Protein AF-A0AAN8QM81-F1 (afdb_monomer)

Sequence (127 aa):
MAVYQTYVNAMNDKIRKAINISNLKSMHHFDDIGPSVVMASPGMMQGGLSRELFERWCTDKRNRVLIAGYCVEGTLAKHIMLEPEEIDTMSGQKLQLKMSVDYISFSSLAMQSWVNREYRRGLSTHL

Solvent-accessible surface area (backbone atoms only — not comparable to full-atom values): 8074 Å² total; per-residue (Å²): 138,64,64,69,73,71,44,46,85,76,51,58,73,74,56,62,76,70,64,83,83,77,82,79,88,47,75,91,79,56,81,92,74,74,95,81,89,85,90,55,55,48,84,43,36,85,41,62,62,28,29,56,54,44,70,72,42,29,65,39,62,92,39,72,48,75,43,55,55,91,58,55,87,95,29,51,49,43,52,50,71,70,64,47,69,59,45,79,45,97,88,72,47,78,42,54,50,45,32,47,74,45,79,48,80,70,45,63,63,67,55,47,53,50,50,52,51,50,53,51,55,62,59,65,76,77,119

pLDDT: mean 75.46, std 17.31, range [42.53, 96.5]

InterPro domains:
  IPR022712 Beta-Casp domain [PF10996] (1-80)
  IPR022712 Beta-Casp domain [SM01027] (1-80)
  IPR036866 Ribonuclease Z/Hydroxyacylglutathione hydrolase-like [SSF56281] (1-110)
  IPR050698 RNA Processing Metallo-Beta-Lactamase [PTHR11203] (1-107)

Structure (mmCIF, N/CA/C/O backbone):
data_AF-A0AAN8QM81-F1
#
_entry.id   AF-A0AAN8QM81-F1
#
loop_
_atom_site.group_PDB
_atom_site.id
_atom_site.type_symbol
_atom_site.label_atom_id
_atom_site.label_alt_id
_atom_site.label_comp_id
_atom_site.label_asym_id
_atom_site.label_entity_id
_atom_site.label_seq_id
_atom_site.pdbx_PDB_ins_code
_atom_site.Cartn_x
_atom_site.Cartn_y
_atom_site.Cartn_z
_atom_site.occupancy
_atom_site.B_iso_or_equiv
_atom_site.auth_seq_id
_atom_site.auth_comp_id
_atom_site.auth_asym_id
_atom_site.auth_atom_id
_atom_site.pdbx_PDB_model_num
ATOM 1 N N . MET A 1 1 ? 7.592 10.619 -16.852 1.00 45.78 1 MET A N 1
ATOM 2 C CA . MET A 1 1 ? 9.004 10.171 -16.833 1.00 45.78 1 MET A CA 1
ATOM 3 C C . MET A 1 1 ? 9.166 8.932 -17.709 1.00 45.78 1 MET A C 1
ATOM 5 O O . MET A 1 1 ? 8.568 7.915 -17.392 1.00 45.78 1 MET A O 1
ATOM 9 N N . ALA A 1 2 ? 9.923 9.034 -18.810 1.00 46.47 2 ALA A N 1
ATOM 10 C CA . ALA A 1 2 ? 10.137 7.975 -19.817 1.00 46.47 2 ALA A CA 1
ATOM 11 C C . ALA A 1 2 ? 11.524 7.299 -19.726 1.00 46.47 2 ALA A C 1
ATOM 13 O O . ALA A 1 2 ? 11.918 6.561 -20.617 1.00 46.47 2 ALA A O 1
ATOM 14 N N . VAL A 1 3 ? 12.269 7.536 -18.642 1.00 53.88 3 VAL A N 1
ATOM 15 C CA . VAL A 1 3 ? 13.662 7.084 -18.489 1.00 53.88 3 VAL A CA 1
ATOM 16 C C . VAL A 1 3 ? 13.772 5.554 -18.568 1.00 53.88 3 VAL A C 1
ATOM 18 O O . VAL A 1 3 ? 14.599 5.034 -19.305 1.00 53.88 3 VAL A O 1
ATOM 21 N N . TYR A 1 4 ? 12.888 4.812 -17.897 1.00 42.53 4 TYR A N 1
ATOM 22 C CA . TYR A 1 4 ? 12.934 3.343 -17.903 1.00 42.53 4 TYR A CA 1
ATOM 23 C C . TYR A 1 4 ? 12.621 2.716 -19.265 1.00 42.53 4 TYR A C 1
ATOM 25 O O . TYR A 1 4 ? 13.206 1.690 -19.600 1.00 42.53 4 TYR A O 1
ATOM 33 N N . GLN A 1 5 ? 11.754 3.342 -20.068 1.00 46.88 5 GLN A N 1
ATOM 34 C CA . GLN A 1 5 ? 11.478 2.887 -21.435 1.00 46.88 5 GLN A CA 1
ATOM 35 C C . GLN A 1 5 ? 12.693 3.114 -22.351 1.00 46.88 5 GLN A C 1
ATOM 37 O O . GLN A 1 5 ? 12.982 2.278 -23.201 1.00 46.88 5 GLN A O 1
ATOM 42 N N . THR A 1 6 ? 13.464 4.184 -22.128 1.00 51.56 6 THR A N 1
ATOM 43 C CA . THR A 1 6 ? 14.706 4.451 -22.870 1.00 51.56 6 THR A CA 1
ATOM 44 C C . THR A 1 6 ? 15.823 3.447 -22.541 1.00 51.56 6 THR A C 1
ATOM 46 O O . THR A 1 6 ? 16.599 3.083 -23.421 1.00 51.56 6 THR A O 1
ATOM 49 N N . TYR A 1 7 ? 15.893 2.945 -21.300 1.00 49.41 7 TYR A N 1
ATOM 50 C CA . TYR A 1 7 ? 16.943 2.019 -20.837 1.00 49.41 7 TYR A CA 1
ATOM 51 C C . TYR A 1 7 ? 16.549 0.534 -20.851 1.00 49.41 7 TYR A C 1
ATOM 53 O O . TYR A 1 7 ? 17.254 -0.294 -20.273 1.00 49.41 7 TYR A O 1
ATOM 61 N N . VAL A 1 8 ? 15.488 0.151 -21.571 1.00 52.44 8 VAL A N 1
ATOM 62 C CA . VAL A 1 8 ? 15.167 -1.271 -21.834 1.00 52.44 8 VAL A CA 1
ATOM 63 C C . VAL A 1 8 ? 16.377 -1.993 -22.447 1.00 52.44 8 VAL A C 1
ATOM 65 O O . VAL A 1 8 ? 16.651 -3.150 -22.131 1.00 52.44 8 VAL A O 1
ATOM 68 N N . ASN A 1 9 ? 17.188 -1.264 -23.223 1.00 52.78 9 ASN A N 1
ATOM 69 C CA . ASN A 1 9 ? 18.430 -1.750 -23.820 1.00 52.78 9 ASN A CA 1
ATOM 70 C C . ASN A 1 9 ? 19.607 -1.959 -22.851 1.00 52.78 9 ASN A C 1
ATOM 72 O O . ASN A 1 9 ? 20.658 -2.433 -23.278 1.00 52.78 9 ASN A O 1
ATOM 76 N N . ALA A 1 10 ? 19.453 -1.637 -21.570 1.00 52.66 10 ALA A N 1
ATOM 77 C CA . ALA A 1 10 ? 20.418 -1.952 -20.517 1.00 52.66 10 ALA A CA 1
ATOM 78 C C . ALA A 1 10 ? 19.935 -3.096 -19.601 1.00 52.66 10 ALA A C 1
ATOM 80 O O . ALA A 1 10 ? 20.648 -3.500 -18.687 1.00 52.66 10 ALA A O 1
ATOM 81 N N . MET A 1 11 ? 18.731 -3.632 -19.834 1.00 50.62 11 MET A N 1
ATOM 82 C CA . MET A 1 11 ? 18.154 -4.713 -19.033 1.00 50.62 11 MET A CA 1
ATOM 83 C C . MET A 1 11 ? 18.504 -6.093 -19.603 1.00 50.62 11 MET A C 1
ATOM 85 O O . MET A 1 11 ? 18.863 -6.227 -20.775 1.00 50.62 11 MET A O 1
ATOM 89 N N . ASN A 1 12 ? 18.386 -7.128 -18.770 1.00 62.47 12 ASN A N 1
ATOM 90 C CA . ASN A 1 12 ? 18.602 -8.523 -19.162 1.00 62.47 12 ASN A CA 1
ATOM 91 C C . ASN A 1 12 ? 17.602 -8.947 -20.260 1.00 62.47 12 ASN A C 1
ATOM 93 O O . ASN A 1 12 ? 16.438 -8.544 -20.235 1.00 62.47 12 ASN A O 1
ATOM 97 N N . ASP A 1 13 ? 18.031 -9.793 -21.194 1.00 61.88 13 ASP A N 1
ATOM 98 C CA . ASP A 1 13 ? 17.245 -10.288 -22.332 1.00 61.88 13 ASP A CA 1
ATOM 99 C C . ASP A 1 13 ? 15.894 -10.905 -21.941 1.00 61.88 13 ASP A C 1
ATOM 101 O O . ASP A 1 13 ? 14.913 -10.783 -22.679 1.00 61.88 13 ASP A O 1
ATOM 105 N N . LYS A 1 14 ? 15.805 -11.512 -20.750 1.00 58.53 14 LYS A N 1
ATOM 106 C CA . LYS A 1 14 ? 14.536 -12.032 -20.206 1.00 58.53 14 LYS A CA 1
ATOM 107 C C . LYS A 1 14 ? 13.511 -10.924 -19.943 1.00 58.53 14 LYS A C 1
ATOM 109 O O . LYS A 1 14 ? 12.325 -11.107 -20.188 1.00 58.53 14 LYS A O 1
ATOM 114 N N . ILE A 1 15 ? 13.981 -9.773 -19.471 1.00 55.78 15 ILE A N 1
ATOM 115 C CA . ILE A 1 15 ? 13.163 -8.612 -19.109 1.00 55.78 15 ILE A CA 1
ATOM 116 C C . ILE A 1 15 ? 12.737 -7.854 -20.374 1.00 55.78 15 ILE A C 1
ATOM 118 O O . ILE A 1 15 ? 11.593 -7.420 -20.475 1.00 55.78 15 ILE A O 1
ATOM 122 N N . ARG A 1 16 ? 13.607 -7.794 -21.390 1.00 54.19 16 ARG A N 1
ATOM 123 C CA . ARG A 1 16 ? 13.287 -7.183 -22.691 1.00 54.19 16 ARG A CA 1
ATOM 124 C C . ARG A 1 16 ? 12.146 -7.880 -23.426 1.00 54.19 16 ARG A C 1
ATOM 126 O O . ARG A 1 16 ? 11.371 -7.211 -24.097 1.00 54.19 16 ARG A O 1
ATOM 133 N N . LYS A 1 17 ? 12.045 -9.209 -23.316 1.00 56.72 17 LYS A N 1
ATOM 134 C CA . LYS A 1 17 ? 11.021 -10.008 -24.015 1.00 56.72 17 LYS A CA 1
ATOM 135 C C . LYS A 1 17 ? 9.659 -10.045 -23.317 1.00 56.72 17 LYS A C 1
ATOM 137 O O . LYS A 1 17 ? 8.672 -10.343 -23.976 1.00 56.72 17 LYS A O 1
ATOM 142 N N . ALA A 1 18 ? 9.603 -9.783 -22.012 1.00 55.56 18 ALA A N 1
ATOM 143 C CA . ALA A 1 18 ? 8.405 -10.003 -21.192 1.00 55.56 18 ALA A CA 1
ATOM 144 C C . ALA A 1 18 ? 7.677 -8.713 -20.768 1.00 55.56 18 ALA A C 1
ATOM 146 O O . ALA A 1 18 ? 6.658 -8.776 -20.084 1.00 55.56 18 ALA A O 1
ATOM 147 N N . ILE A 1 19 ? 8.196 -7.541 -21.135 1.00 55.06 19 ILE A N 1
ATOM 148 C CA . ILE A 1 19 ? 7.683 -6.256 -20.661 1.00 55.06 19 ILE A CA 1
ATOM 149 C C . ILE A 1 19 ? 6.623 -5.693 -21.620 1.00 55.06 19 ILE A C 1
ATOM 151 O O . ILE A 1 19 ? 6.930 -5.264 -22.727 1.00 55.06 19 ILE A O 1
ATOM 155 N N . ASN A 1 20 ? 5.376 -5.624 -21.148 1.00 56.03 20 ASN A N 1
ATOM 156 C CA . ASN A 1 20 ? 4.366 -4.696 -21.658 1.00 56.03 20 ASN A CA 1
ATOM 157 C C . ASN A 1 20 ? 4.131 -3.611 -20.593 1.00 56.03 20 ASN A C 1
ATOM 159 O O . ASN A 1 20 ? 3.242 -3.733 -19.755 1.00 56.03 20 ASN A O 1
ATOM 163 N N . ILE A 1 21 ? 4.998 -2.592 -20.549 1.00 55.53 21 ILE A N 1
ATOM 164 C CA . ILE A 1 21 ? 4.876 -1.485 -19.585 1.00 55.53 21 ILE A CA 1
ATOM 165 C C . ILE A 1 21 ? 4.029 -0.374 -20.209 1.00 55.53 21 ILE A C 1
ATOM 167 O O . ILE A 1 21 ? 4.530 0.458 -20.971 1.00 55.53 21 ILE A O 1
ATOM 171 N N . SER A 1 22 ? 2.754 -0.320 -19.831 1.00 58.38 22 SER A N 1
ATOM 172 C CA . SER A 1 22 ? 1.903 0.852 -20.030 1.00 58.38 22 SER A CA 1
ATOM 173 C C . SER A 1 22 ? 2.117 1.844 -1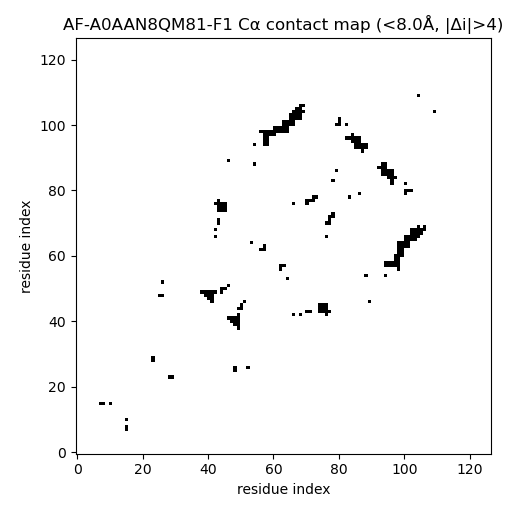8.887 1.00 58.38 22 SER A C 1
ATOM 175 O O . SER A 1 22 ? 1.961 1.505 -17.714 1.00 58.38 22 SER A O 1
ATOM 177 N N . ASN A 1 23 ? 2.486 3.083 -19.213 1.00 55.97 23 ASN A N 1
ATOM 178 C CA . ASN A 1 23 ? 2.690 4.124 -18.210 1.00 55.97 23 ASN A CA 1
ATOM 179 C C . ASN A 1 23 ? 1.336 4.696 -17.770 1.00 55.97 23 ASN A C 1
ATOM 181 O O . ASN A 1 23 ? 0.689 5.424 -18.526 1.00 55.97 23 ASN A O 1
ATOM 185 N N . LEU A 1 24 ? 0.913 4.369 -16.552 1.00 57.53 24 LEU A N 1
ATOM 186 C CA . LEU A 1 24 ? -0.332 4.862 -15.976 1.00 57.53 24 LEU A CA 1
ATOM 187 C C . LEU A 1 24 ? -0.139 6.279 -15.433 1.00 57.53 24 LEU A C 1
ATOM 189 O O . LEU A 1 24 ? 0.398 6.481 -14.349 1.00 57.53 24 LEU A O 1
ATOM 193 N N . LYS A 1 25 ? -0.574 7.277 -16.212 1.00 56.59 25 LYS A N 1
ATOM 194 C CA . LYS A 1 25 ? -0.533 8.693 -15.805 1.00 56.59 25 LYS A CA 1
ATOM 195 C C . LYS A 1 25 ? -1.636 9.060 -14.803 1.00 56.59 25 LYS A C 1
ATOM 197 O O . LYS A 1 25 ? -1.480 10.033 -14.076 1.00 56.59 25 LYS A O 1
ATOM 202 N N . SER A 1 26 ? -2.749 8.326 -14.797 1.00 57.31 26 SER A N 1
ATOM 203 C CA . SER A 1 26 ? -3.907 8.542 -13.921 1.00 57.31 26 SER A CA 1
ATOM 204 C C . SER A 1 26 ? -4.808 7.303 -13.928 1.00 57.31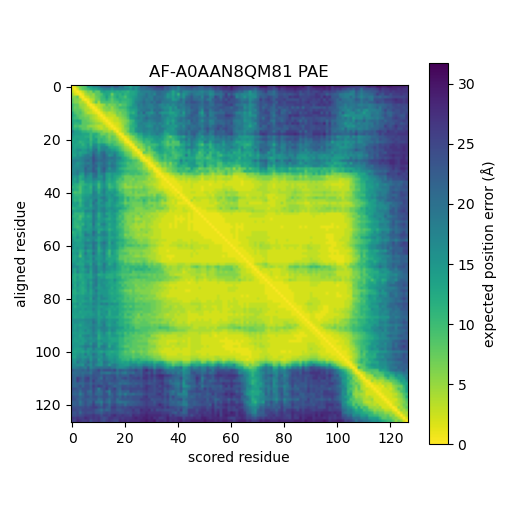 26 SER A C 1
ATOM 206 O O . SER A 1 26 ? -4.862 6.593 -14.934 1.00 57.31 26 SER A O 1
ATOM 208 N N . MET A 1 27 ? -5.551 7.082 -12.838 1.00 58.59 27 MET A N 1
ATOM 209 C CA . MET A 1 27 ? -6.537 6.002 -12.691 1.00 58.59 27 MET A CA 1
ATOM 210 C C . MET A 1 27 ? -7.619 5.998 -13.784 1.00 58.59 27 MET A C 1
ATOM 212 O O . MET A 1 27 ? -8.156 4.943 -14.096 1.00 58.59 27 MET A O 1
ATOM 216 N N . HIS A 1 28 ? -7.908 7.142 -14.416 1.00 57.19 28 HIS A N 1
ATOM 217 C CA . HIS A 1 28 ? -8.901 7.237 -15.497 1.00 57.19 28 HIS A CA 1
ATOM 218 C C . HIS A 1 28 ? -8.507 6.517 -16.795 1.00 57.19 28 HIS A C 1
ATOM 220 O O . HIS A 1 28 ? -9.365 6.290 -17.637 1.00 57.19 28 HIS A O 1
ATOM 226 N N . HIS A 1 29 ? -7.227 6.179 -16.973 1.00 57.12 29 HIS A N 1
ATOM 227 C CA . HIS A 1 29 ? -6.738 5.419 -18.132 1.00 57.12 29 HIS A CA 1
ATOM 228 C C . HIS A 1 29 ? -6.466 3.945 -17.788 1.00 57.12 29 HIS A C 1
ATOM 230 O O . HIS A 1 29 ? -5.778 3.258 -18.541 1.00 57.12 29 HIS A O 1
ATOM 236 N N . PHE A 1 30 ? -6.939 3.478 -16.628 1.00 63.09 30 PHE A N 1
ATOM 237 C CA . PHE A 1 30 ? -6.768 2.103 -16.186 1.00 63.09 30 PHE A CA 1
ATOM 238 C C . PHE A 1 30 ? -8.089 1.342 -16.267 1.00 63.09 30 PHE A C 1
ATOM 240 O O . PHE A 1 30 ? -8.976 1.532 -15.432 1.00 63.09 30 PHE A O 1
ATOM 247 N N . ASP A 1 31 ? -8.184 0.447 -17.246 1.00 63.12 31 ASP A N 1
ATOM 248 C CA . ASP A 1 31 ? -9.234 -0.562 -17.283 1.00 63.12 31 ASP A CA 1
ATOM 249 C C . ASP A 1 31 ? -8.835 -1.708 -16.347 1.00 63.12 31 ASP A C 1
ATOM 251 O O . ASP A 1 31 ? -7.977 -2.530 -16.671 1.00 63.12 31 ASP A O 1
ATOM 255 N N . ASP A 1 32 ? -9.450 -1.741 -15.163 1.00 67.06 32 ASP A N 1
ATOM 256 C CA . ASP A 1 32 ? -9.252 -2.766 -14.127 1.00 67.06 32 ASP A CA 1
ATOM 257 C C . ASP A 1 32 ? -9.934 -4.093 -14.524 1.00 67.06 32 ASP A C 1
ATOM 259 O O . ASP A 1 32 ? -10.874 -4.565 -13.882 1.00 67.06 32 ASP A O 1
ATOM 263 N N . ILE A 1 33 ? -9.524 -4.648 -15.670 1.00 72.56 33 ILE A N 1
ATOM 264 C CA . ILE A 1 33 ? -10.087 -5.853 -16.284 1.00 72.56 33 ILE A CA 1
ATOM 265 C C . ILE A 1 33 ? -9.034 -6.964 -16.243 1.00 72.56 33 ILE A C 1
ATOM 267 O O . ILE A 1 33 ? -8.109 -7.011 -17.053 1.00 72.56 33 ILE A O 1
ATOM 271 N N . GLY A 1 34 ? -9.224 -7.909 -15.323 1.00 77.00 34 GLY A N 1
ATOM 272 C CA . GLY A 1 34 ? -8.381 -9.099 -15.189 1.00 77.00 34 GLY A CA 1
ATOM 273 C C . GLY A 1 34 ? -7.115 -8.893 -14.340 1.00 77.00 34 GLY A C 1
ATOM 274 O O . GLY A 1 34 ? -6.895 -7.820 -13.782 1.00 77.00 34 GLY A O 1
ATOM 275 N N . PRO A 1 35 ? -6.286 -9.944 -14.185 1.00 73.56 35 PRO A N 1
ATOM 276 C CA . PRO A 1 35 ? -5.080 -9.879 -13.363 1.00 73.56 35 PRO A CA 1
ATOM 277 C C . PRO A 1 35 ? -4.042 -8.924 -13.959 1.00 73.56 35 PRO A C 1
ATOM 279 O O . PRO A 1 35 ? -3.651 -9.071 -15.117 1.00 73.56 35 PRO A O 1
ATOM 282 N N . SER A 1 36 ? -3.551 -7.983 -13.156 1.00 78.75 36 SER A N 1
ATOM 283 C CA . SER A 1 36 ? -2.544 -7.007 -13.577 1.00 78.75 36 SER A CA 1
ATOM 284 C C . SER A 1 36 ? -1.508 -6.753 -12.480 1.00 78.75 36 SER A C 1
ATOM 286 O O . SER A 1 36 ? -1.711 -7.086 -11.312 1.00 78.75 36 SER A O 1
ATOM 288 N N . VAL A 1 37 ? -0.365 -6.185 -12.870 1.00 79.00 37 VAL A N 1
ATOM 289 C CA . VAL A 1 37 ? 0.683 -5.741 -11.944 1.00 79.00 37 VAL A CA 1
ATOM 290 C C . VAL A 1 37 ? 0.886 -4.251 -12.154 1.00 79.00 37 VAL A C 1
ATOM 292 O O . VAL A 1 37 ? 1.269 -3.824 -13.242 1.00 79.00 37 VAL A O 1
ATOM 295 N N . VAL A 1 38 ? 0.654 -3.465 -11.104 1.00 82.88 38 VAL A N 1
ATOM 296 C CA . VAL A 1 38 ? 0.809 -2.010 -11.148 1.00 82.88 38 VAL A CA 1
ATOM 297 C C . VAL A 1 38 ? 1.885 -1.574 -10.165 1.00 82.88 38 VAL A C 1
ATOM 299 O O . VAL A 1 38 ? 1.833 -1.879 -8.977 1.00 82.88 38 VAL A O 1
ATOM 302 N N . MET A 1 39 ? 2.869 -0.835 -10.675 1.00 84.75 39 MET A N 1
ATOM 303 C CA . MET A 1 39 ? 3.858 -0.137 -9.860 1.00 84.75 39 MET A CA 1
ATOM 304 C C . MET A 1 39 ? 3.445 1.327 -9.748 1.00 84.75 39 MET A C 1
ATOM 306 O O . MET A 1 39 ? 3.401 2.037 -10.752 1.00 84.75 39 MET A O 1
ATOM 310 N N . ALA A 1 40 ? 3.148 1.776 -8.531 1.00 84.38 40 ALA A N 1
ATOM 311 C CA . ALA A 1 40 ? 2.685 3.131 -8.269 1.00 84.38 40 ALA A CA 1
ATOM 312 C C . ALA A 1 40 ? 3.548 3.824 -7.210 1.00 84.38 40 ALA A C 1
ATOM 314 O O . ALA A 1 40 ? 4.042 3.212 -6.264 1.00 84.38 40 ALA A O 1
ATOM 315 N N . SER A 1 41 ? 3.706 5.134 -7.367 1.00 81.25 41 SER A N 1
ATOM 316 C CA . SER A 1 41 ? 4.351 6.020 -6.399 1.00 81.25 41 SER A CA 1
ATOM 317 C C . SER A 1 41 ? 3.311 6.891 -5.693 1.00 81.25 41 SER A C 1
ATOM 319 O O . SER A 1 41 ? 2.278 7.186 -6.302 1.00 81.25 41 SER A O 1
ATOM 321 N N . PRO A 1 42 ? 3.604 7.404 -4.487 1.00 89.94 42 PRO A N 1
ATOM 322 C CA . PRO A 1 42 ? 4.789 7.180 -3.648 1.00 89.94 42 PRO A CA 1
ATOM 323 C C . PRO A 1 42 ? 4.791 5.817 -2.932 1.00 89.94 42 PRO A C 1
ATOM 325 O O . PRO A 1 42 ? 3.747 5.324 -2.514 1.00 89.94 42 PRO A O 1
ATOM 328 N N . GLY A 1 43 ? 5.976 5.233 -2.720 1.00 84.56 43 GLY A N 1
ATOM 329 C CA . GLY A 1 43 ? 6.123 3.889 -2.130 1.00 84.56 43 GLY A CA 1
ATOM 330 C C . GLY A 1 43 ? 5.649 3.750 -0.676 1.00 84.56 43 GLY A C 1
ATOM 331 O O . GLY A 1 43 ? 5.322 2.653 -0.247 1.00 84.56 43 GLY A O 1
ATOM 332 N N . MET A 1 44 ? 5.554 4.856 0.071 1.00 87.81 44 MET A N 1
ATOM 333 C CA . MET A 1 44 ? 5.057 4.867 1.459 1.00 87.81 44 MET A CA 1
ATOM 334 C C . MET A 1 44 ? 3.535 5.100 1.574 1.00 87.81 44 MET A C 1
ATOM 336 O O . MET A 1 44 ? 3.008 5.199 2.684 1.00 87.81 44 MET A O 1
ATOM 340 N N . MET A 1 45 ? 2.832 5.223 0.439 1.00 89.75 45 MET A N 1
ATOM 341 C CA . MET A 1 45 ? 1.364 5.335 0.348 1.00 89.75 45 MET A CA 1
ATOM 342 C C . MET A 1 45 ? 0.743 6.440 1.221 1.00 89.75 45 MET A C 1
ATOM 344 O O . MET A 1 45 ? -0.347 6.301 1.776 1.00 89.75 45 MET A O 1
ATOM 348 N N . GLN A 1 46 ? 1.446 7.564 1.349 1.00 86.81 46 GLN A N 1
ATOM 349 C CA . GLN A 1 46 ? 0.952 8.749 2.061 1.00 86.81 46 GLN A CA 1
ATOM 350 C C . GLN A 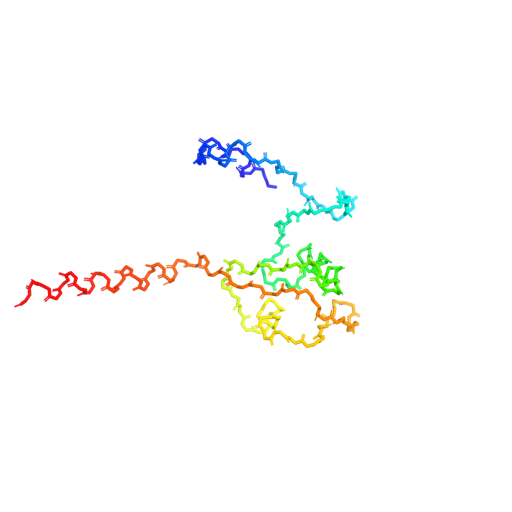1 46 ? -0.139 9.506 1.288 1.00 86.81 46 GLN A C 1
ATOM 352 O O . GLN A 1 46 ? -0.854 10.311 1.866 1.00 86.81 46 GLN A O 1
ATOM 357 N N . GLY A 1 47 ? -0.265 9.254 -0.015 1.00 88.94 47 GLY A N 1
ATOM 358 C CA . GLY A 1 47 ? -1.225 9.897 -0.906 1.00 88.94 47 GLY A CA 1
ATOM 359 C C . GLY A 1 47 ? -0.944 9.512 -2.356 1.00 88.94 47 GLY A C 1
ATOM 360 O O . GLY A 1 47 ? -0.137 8.615 -2.605 1.00 88.94 47 GLY A O 1
ATOM 361 N N . GLY A 1 48 ? -1.573 10.206 -3.303 1.00 88.69 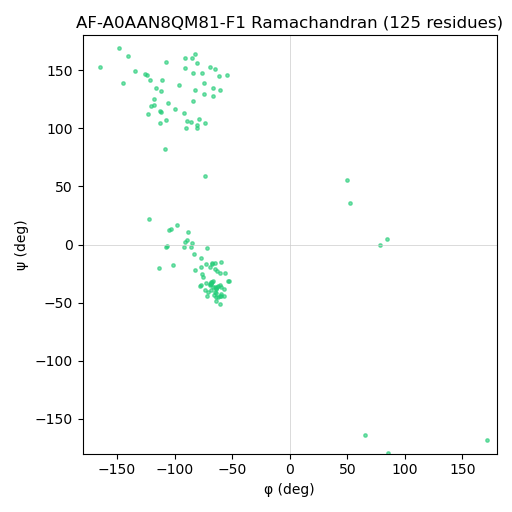48 GLY A N 1
ATOM 362 C CA . GLY A 1 48 ? -1.382 9.990 -4.740 1.00 88.69 48 GLY A CA 1
ATOM 363 C C . GLY A 1 48 ? -1.856 8.619 -5.232 1.00 88.69 48 GLY A C 1
ATOM 364 O O . GLY A 1 48 ? -2.569 7.897 -4.539 1.00 88.69 48 GLY A O 1
ATOM 365 N N . LEU A 1 49 ? -1.412 8.245 -6.435 1.00 85.62 49 LEU A N 1
ATOM 366 C CA . LEU A 1 49 ? -1.920 7.071 -7.150 1.00 85.62 49 LEU A CA 1
ATOM 367 C C . LEU A 1 49 ? -1.721 5.753 -6.384 1.00 85.62 49 LEU A C 1
ATOM 369 O O . LEU A 1 49 ? -2.589 4.889 -6.429 1.00 85.62 49 LEU A O 1
ATOM 373 N N . SER A 1 50 ? -0.604 5.583 -5.665 1.00 89.94 50 SER A N 1
ATOM 374 C CA . SER A 1 50 ? -0.389 4.366 -4.868 1.00 89.94 50 SER A CA 1
ATOM 375 C C . SER A 1 50 ? -1.415 4.214 -3.744 1.00 89.94 50 SER A C 1
ATOM 377 O O . SER A 1 50 ? -1.866 3.101 -3.487 1.00 89.94 50 SER A O 1
ATOM 379 N N . ARG A 1 51 ? -1.819 5.322 -3.109 1.00 92.81 51 ARG A N 1
ATOM 380 C CA . ARG A 1 51 ? -2.843 5.328 -2.059 1.00 92.81 51 ARG A CA 1
ATOM 381 C C . ARG A 1 51 ? -4.235 5.071 -2.630 1.00 92.81 51 ARG A C 1
ATOM 383 O O . ARG A 1 51 ? -4.959 4.251 -2.080 1.00 92.81 51 ARG A O 1
ATOM 390 N N . GLU A 1 52 ? -4.578 5.715 -3.742 1.00 91.00 52 GLU A N 1
ATOM 391 C CA . GLU A 1 52 ? -5.881 5.547 -4.402 1.00 91.00 52 GLU A CA 1
ATOM 392 C C . GLU A 1 52 ? -6.101 4.104 -4.887 1.00 91.00 52 GLU A C 1
ATOM 394 O O . GLU A 1 52 ? -7.156 3.515 -4.645 1.00 91.00 52 GLU A O 1
ATOM 399 N N . LEU A 1 53 ? -5.087 3.501 -5.517 1.00 90.19 53 LEU A N 1
ATOM 400 C CA . LEU A 1 53 ? -5.143 2.101 -5.947 1.00 90.19 53 LEU A CA 1
ATOM 401 C C . LEU A 1 53 ? -5.240 1.147 -4.755 1.00 90.19 53 LEU A C 1
ATOM 403 O O . LEU A 1 53 ? -6.015 0.193 -4.791 1.00 90.19 53 LEU A O 1
ATOM 407 N N . PHE A 1 54 ? -4.486 1.416 -3.686 1.00 93.50 54 PHE A N 1
ATOM 408 C CA . PHE A 1 54 ? -4.535 0.600 -2.480 1.00 93.50 54 PHE A CA 1
ATOM 409 C C . PHE A 1 54 ? -5.932 0.602 -1.849 1.00 93.50 54 PHE A C 1
ATOM 411 O O . PHE A 1 54 ? -6.483 -0.470 -1.618 1.00 93.50 54 PHE A O 1
ATOM 418 N N . GLU A 1 55 ? -6.536 1.773 -1.624 1.00 93.94 55 GLU A N 1
ATOM 419 C CA . GLU A 1 55 ? -7.882 1.878 -1.036 1.00 93.94 55 GLU A CA 1
ATOM 420 C C . GLU A 1 55 ? -8.946 1.178 -1.893 1.00 93.94 55 GLU A C 1
ATOM 422 O O . GLU A 1 55 ? -9.866 0.554 -1.366 1.00 93.94 55 GLU A O 1
ATOM 427 N N . ARG A 1 56 ? -8.801 1.210 -3.222 1.00 90.81 56 ARG A N 1
ATOM 428 C CA . ARG A 1 56 ? -9.717 0.517 -4.135 1.00 90.81 56 ARG A CA 1
ATOM 429 C C . ARG A 1 56 ? -9.598 -1.007 -4.059 1.00 90.81 56 ARG A C 1
ATOM 431 O O . ARG A 1 56 ? -10.596 -1.706 -4.224 1.00 90.81 56 ARG A O 1
ATOM 438 N N . TRP A 1 57 ? -8.394 -1.527 -3.841 1.00 92.88 57 TRP A N 1
ATOM 439 C CA . TRP A 1 57 ? -8.102 -2.958 -3.942 1.00 92.88 57 TRP A CA 1
ATOM 440 C C . TRP A 1 57 ? -8.008 -3.687 -2.604 1.00 92.88 57 TRP A C 1
ATOM 442 O O . TRP A 1 57 ? -8.114 -4.915 -2.596 1.00 92.88 57 TRP A O 1
ATOM 452 N N . CYS A 1 58 ? -7.834 -2.972 -1.489 1.00 93.94 58 CYS A N 1
ATOM 453 C CA . CYS A 1 58 ? -7.546 -3.572 -0.185 1.00 93.94 58 CYS A CA 1
ATOM 454 C C . CYS A 1 58 ? -8.659 -4.469 0.364 1.00 93.94 58 CYS A C 1
ATOM 456 O O . CYS A 1 58 ? -8.382 -5.378 1.149 1.00 93.94 58 CYS A O 1
ATOM 458 N N . THR A 1 59 ? -9.893 -4.267 -0.094 1.00 94.56 59 THR A N 1
ATOM 459 C CA . THR A 1 59 ? -11.075 -5.012 0.353 1.00 94.56 59 THR A CA 1
ATOM 460 C C . THR A 1 59 ? -11.268 -6.360 -0.352 1.00 94.56 59 THR A C 1
ATOM 462 O O . THR A 1 59 ? -12.113 -7.147 0.079 1.00 94.56 59 THR A O 1
ATOM 465 N N . ASP A 1 60 ? -10.496 -6.680 -1.397 1.00 93.38 60 ASP A N 1
ATOM 466 C CA . ASP A 1 60 ? -10.571 -7.970 -2.095 1.00 93.38 60 ASP A CA 1
ATOM 467 C C . ASP A 1 60 ? -9.373 -8.863 -1.737 1.00 93.38 60 ASP A C 1
ATOM 469 O O . ASP A 1 60 ? -8.214 -8.534 -1.981 1.00 93.38 60 ASP A O 1
ATOM 473 N N . LYS A 1 61 ? -9.669 -10.052 -1.203 1.00 95.31 61 LYS A N 1
ATOM 474 C CA . LYS A 1 61 ? -8.684 -11.069 -0.803 1.00 95.31 61 LYS A CA 1
ATOM 475 C C . LYS A 1 61 ? -7.870 -11.668 -1.954 1.00 95.31 61 LYS A C 1
ATOM 477 O O . LYS A 1 61 ? -6.884 -12.353 -1.708 1.00 95.31 61 LYS A O 1
ATOM 482 N N . ARG A 1 62 ? -8.310 -11.488 -3.204 1.00 89.38 62 ARG A N 1
ATOM 483 C CA . ARG A 1 62 ? -7.571 -11.936 -4.397 1.00 89.38 62 ARG A CA 1
ATOM 484 C C . ARG A 1 62 ? -6.406 -11.009 -4.727 1.00 89.38 62 ARG A C 1
ATOM 486 O O . ARG A 1 62 ? -5.502 -11.413 -5.456 1.00 89.38 62 ARG A O 1
ATOM 493 N N . ASN A 1 63 ? -6.439 -9.788 -4.201 1.00 92.31 63 ASN A N 1
ATOM 494 C CA . ASN A 1 63 ? -5.407 -8.797 -4.430 1.00 92.31 63 ASN A CA 1
ATOM 495 C C . ASN A 1 63 ? -4.246 -8.985 -3.454 1.00 92.31 63 ASN A C 1
ATOM 497 O O . ASN A 1 63 ? -4.368 -9.596 -2.388 1.00 92.31 63 ASN A O 1
ATOM 501 N N . ARG A 1 64 ? -3.102 -8.422 -3.830 1.00 89.19 64 ARG A N 1
ATOM 502 C CA . ARG A 1 64 ? -1.880 -8.448 -3.034 1.00 89.19 64 ARG A CA 1
ATOM 503 C C . ARG A 1 64 ? -1.115 -7.149 -3.210 1.00 89.19 64 ARG A C 1
ATOM 505 O O . ARG A 1 64 ? -1.012 -6.640 -4.323 1.00 89.19 64 ARG A O 1
ATOM 512 N N . VAL A 1 65 ? -0.570 -6.639 -2.113 1.00 92.56 65 VAL A N 1
ATOM 513 C CA . VAL A 1 65 ? 0.327 -5.485 -2.109 1.00 92.56 65 VAL A CA 1
ATOM 514 C C . VAL A 1 65 ? 1.720 -5.956 -1.725 1.00 92.56 65 VAL A C 1
ATOM 516 O O . VAL A 1 65 ? 1.892 -6.708 -0.769 1.00 92.56 65 VAL A O 1
ATOM 519 N N . LEU A 1 66 ? 2.715 -5.526 -2.498 1.00 90.81 66 LEU A N 1
ATOM 520 C CA . LEU A 1 66 ? 4.116 -5.830 -2.250 1.00 90.81 66 LEU A CA 1
ATOM 521 C C . LEU A 1 66 ? 4.858 -4.550 -1.871 1.00 90.81 66 LEU A C 1
ATOM 523 O O . LEU A 1 66 ? 5.028 -3.649 -2.695 1.00 90.81 66 LEU A O 1
ATOM 527 N N . ILE A 1 67 ? 5.350 -4.494 -0.639 1.00 90.75 67 ILE A N 1
ATOM 528 C CA . ILE A 1 67 ? 6.208 -3.418 -0.156 1.00 90.75 67 ILE A CA 1
ATOM 529 C C . ILE A 1 67 ? 7.662 -3.790 -0.450 1.00 90.75 67 ILE A C 1
ATOM 531 O O . ILE A 1 67 ? 8.250 -4.662 0.187 1.00 90.75 67 ILE A O 1
ATOM 535 N N . ALA A 1 68 ? 8.236 -3.123 -1.452 1.00 85.12 68 ALA A N 1
ATOM 536 C CA . ALA A 1 68 ? 9.559 -3.441 -1.994 1.00 85.12 68 ALA A CA 1
ATOM 537 C C . ALA A 1 68 ? 10.724 -2.662 -1.342 1.00 85.12 68 ALA A C 1
ATOM 539 O O . ALA A 1 68 ? 11.885 -2.830 -1.720 1.00 85.12 68 ALA A O 1
ATOM 540 N N . GLY A 1 69 ? 10.447 -1.762 -0.396 1.00 83.00 69 GLY A N 1
ATOM 541 C CA . GLY A 1 69 ? 11.444 -0.842 0.150 1.00 83.00 69 GLY A CA 1
ATOM 542 C C . GLY A 1 69 ? 11.210 -0.488 1.610 1.00 83.00 69 GLY A C 1
ATOM 543 O O . GLY A 1 69 ? 10.167 -0.794 2.183 1.00 83.00 69 GLY A O 1
ATOM 544 N N . TYR A 1 70 ? 12.202 0.166 2.212 1.00 84.19 70 TYR A N 1
ATOM 545 C CA . TYR A 1 70 ? 12.121 0.610 3.599 1.00 84.19 70 TYR A CA 1
ATOM 546 C C . TYR A 1 70 ? 10.955 1.586 3.799 1.00 84.19 70 TYR A C 1
ATOM 548 O O . TYR A 1 70 ? 10.797 2.540 3.036 1.00 84.19 70 TYR A O 1
ATOM 556 N N . CYS A 1 71 ? 10.167 1.349 4.846 1.00 86.00 71 CYS A N 1
ATOM 557 C CA . CYS A 1 71 ? 9.030 2.179 5.222 1.00 86.00 71 CYS A CA 1
ATOM 558 C C 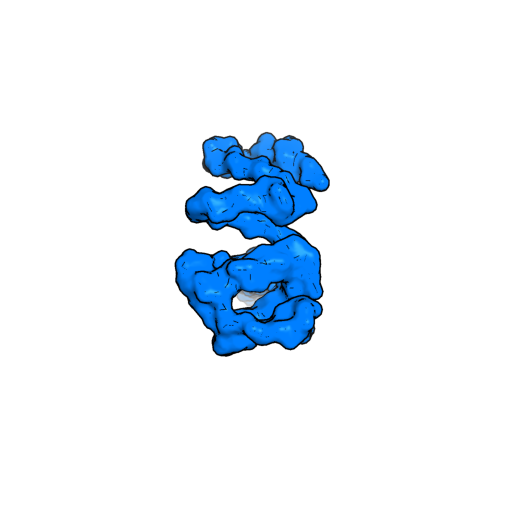. CYS A 1 71 ? 9.278 2.805 6.593 1.00 86.00 71 CYS A C 1
ATOM 560 O O . CYS A 1 71 ? 9.722 2.128 7.522 1.00 86.00 71 CYS A O 1
ATOM 562 N N . VAL A 1 72 ? 8.986 4.099 6.706 1.00 87.69 72 VAL A N 1
ATOM 563 C CA . VAL A 1 72 ? 9.166 4.875 7.938 1.00 87.69 72 VAL A CA 1
ATOM 564 C C . VAL A 1 72 ? 7.954 4.690 8.854 1.00 87.69 72 VAL A C 1
ATOM 566 O O . VAL A 1 72 ? 6.827 4.532 8.376 1.00 87.69 72 VAL A O 1
ATOM 569 N N . GLU A 1 73 ? 8.183 4.723 10.166 1.00 88.31 73 GLU A N 1
ATOM 570 C CA . GLU A 1 73 ? 7.114 4.749 11.170 1.00 88.31 73 GLU A CA 1
ATOM 571 C C . GLU A 1 73 ? 6.124 5.897 10.932 1.00 88.31 73 GLU A C 1
ATOM 573 O O . GLU A 1 73 ? 6.485 6.966 10.438 1.00 88.31 73 GLU A O 1
ATOM 578 N N . GLY A 1 74 ? 4.854 5.654 11.256 1.00 88.00 74 GLY A N 1
ATOM 579 C CA . GLY A 1 74 ? 3.763 6.603 11.010 1.00 88.00 74 GLY A CA 1
ATOM 580 C C . GLY A 1 74 ? 3.260 6.646 9.562 1.00 88.00 74 GLY A C 1
ATOM 581 O O . GLY A 1 74 ? 2.318 7.378 9.272 1.00 88.00 74 GLY A O 1
ATOM 582 N N . THR A 1 75 ? 3.833 5.855 8.646 1.00 92.38 75 THR A N 1
ATOM 583 C CA . THR A 1 75 ? 3.318 5.750 7.273 1.00 92.38 75 THR A CA 1
ATOM 584 C C . THR A 1 75 ? 2.287 4.633 7.119 1.00 92.38 75 THR A C 1
ATOM 586 O O . THR A 1 75 ? 2.375 3.611 7.798 1.00 92.38 75 THR A O 1
ATOM 589 N N . LEU A 1 76 ? 1.347 4.773 6.169 1.00 93.00 76 LEU A N 1
ATOM 590 C CA . LEU A 1 76 ? 0.393 3.700 5.860 1.00 93.00 76 LEU A CA 1
ATOM 591 C C . LEU A 1 76 ? 1.128 2.416 5.466 1.00 93.00 76 LEU A C 1
ATOM 593 O O . LEU A 1 76 ? 0.783 1.348 5.953 1.00 93.00 76 LEU A O 1
ATOM 597 N N . ALA A 1 77 ? 2.162 2.521 4.624 1.00 92.25 77 ALA A N 1
ATOM 598 C CA . ALA A 1 77 ? 2.935 1.360 4.195 1.00 92.25 77 ALA A CA 1
ATOM 599 C C . ALA A 1 77 ? 3.530 0.581 5.374 1.00 92.25 77 ALA A C 1
ATOM 601 O O . ALA A 1 77 ? 3.522 -0.643 5.355 1.00 92.25 77 ALA A O 1
ATOM 602 N N . LYS A 1 78 ? 3.989 1.275 6.422 1.00 93.19 78 LYS A N 1
ATOM 603 C CA . LYS A 1 78 ? 4.472 0.632 7.646 1.00 93.19 78 LYS A CA 1
ATOM 604 C C . LYS A 1 78 ? 3.333 0.055 8.490 1.00 93.19 78 LYS A C 1
ATOM 606 O O . LYS A 1 78 ? 3.483 -1.031 9.037 1.00 93.19 78 LYS A O 1
ATOM 611 N N . HIS A 1 79 ? 2.205 0.756 8.568 1.00 93.81 79 HIS A N 1
ATOM 612 C CA . HIS A 1 79 ? 1.040 0.329 9.338 1.00 93.81 79 HIS A CA 1
ATOM 613 C C . HIS A 1 79 ? 0.426 -0.972 8.806 1.00 93.81 79 HIS A C 1
ATOM 615 O O . HIS A 1 79 ? 0.173 -1.886 9.583 1.00 93.81 79 HIS A O 1
ATOM 621 N N . ILE A 1 80 ? 0.256 -1.107 7.487 1.00 94.56 80 ILE A N 1
ATOM 622 C CA . ILE A 1 80 ? -0.371 -2.300 6.895 1.00 94.56 80 ILE A CA 1
ATOM 623 C C . ILE A 1 80 ? 0.487 -3.565 7.015 1.00 94.56 80 ILE A C 1
ATOM 625 O O . ILE A 1 80 ? -0.042 -4.665 6.927 1.00 94.56 80 ILE A O 1
ATOM 629 N N . MET A 1 81 ? 1.798 -3.425 7.245 1.00 92.19 81 MET A N 1
ATOM 630 C CA . MET A 1 81 ? 2.687 -4.563 7.521 1.00 92.19 81 MET A CA 1
ATOM 631 C C . MET A 1 81 ? 2.380 -5.234 8.864 1.00 92.19 81 MET A C 1
A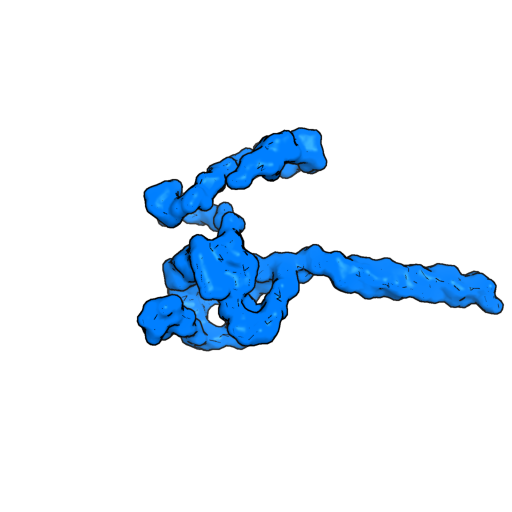TOM 633 O O . MET A 1 81 ? 2.863 -6.332 9.113 1.00 92.19 81 MET A O 1
ATOM 637 N N . LEU A 1 82 ? 1.621 -4.567 9.737 1.00 92.31 82 LEU A N 1
ATOM 638 C CA . LEU A 1 82 ? 1.110 -5.142 10.980 1.00 92.31 82 LEU A CA 1
ATOM 639 C C . LEU A 1 82 ? -0.198 -5.918 10.768 1.00 92.31 82 LEU A C 1
ATOM 641 O O . LEU A 1 82 ? -0.762 -6.395 11.744 1.00 92.31 82 LEU A O 1
ATOM 645 N N . GLU A 1 83 ? -0.680 -6.005 9.523 1.00 91.88 83 GLU A N 1
ATOM 646 C CA . GLU A 1 83 ? -1.929 -6.671 9.134 1.00 91.88 83 GLU A CA 1
ATOM 647 C C . GLU A 1 83 ? -3.139 -6.250 9.996 1.00 91.88 83 GLU A C 1
ATOM 649 O O . GLU A 1 83 ? -3.803 -7.096 10.596 1.00 91.88 83 GLU A O 1
ATOM 654 N N . PRO A 1 84 ? -3.441 -4.938 10.096 1.00 95.06 84 PRO A N 1
ATOM 655 C CA . PRO A 1 84 ? -4.616 -4.479 10.829 1.00 95.06 84 PRO A CA 1
ATOM 656 C C . PRO A 1 84 ? -5.903 -4.967 10.148 1.00 95.06 84 PRO A C 1
ATOM 658 O O . PRO A 1 84 ? -5.950 -5.096 8.929 1.00 95.06 84 PRO A O 1
ATOM 661 N N . GLU A 1 85 ? -6.977 -5.175 10.912 1.00 94.44 85 GLU A N 1
ATOM 662 C CA . GLU A 1 85 ? -8.277 -5.570 10.340 1.00 94.44 85 GLU A CA 1
ATOM 663 C C . GLU A 1 85 ? -8.904 -4.458 9.480 1.00 94.44 85 GLU A C 1
ATOM 665 O O . GLU A 1 85 ? -9.591 -4.727 8.489 1.00 94.44 85 GLU A O 1
ATOM 670 N N . GLU A 1 86 ? -8.646 -3.197 9.838 1.00 95.00 86 GLU A N 1
ATOM 671 C CA . GLU A 1 86 ? -9.170 -2.011 9.165 1.00 95.00 86 GLU A CA 1
ATOM 672 C C . GLU A 1 86 ? -8.075 -0.965 8.932 1.00 95.00 86 GLU A C 1
ATOM 674 O O . GLU A 1 86 ? -7.143 -0.830 9.724 1.00 95.00 86 GLU A O 1
ATOM 679 N N . ILE A 1 87 ? -8.218 -0.194 7.854 1.00 94.69 87 ILE A N 1
ATOM 680 C CA . ILE A 1 87 ? -7.365 0.947 7.517 1.00 94.69 87 ILE A CA 1
ATOM 681 C C . ILE A 1 87 ? -8.209 2.205 7.334 1.00 94.69 87 ILE A C 1
ATOM 683 O O . ILE A 1 87 ? -9.325 2.148 6.814 1.00 94.69 87 ILE A O 1
ATOM 687 N N . ASP A 1 88 ? -7.654 3.350 7.722 1.00 94.06 88 ASP A N 1
ATOM 688 C CA . ASP A 1 88 ? -8.269 4.650 7.472 1.00 94.06 88 ASP A CA 1
ATOM 689 C C . ASP A 1 88 ? -7.958 5.123 6.046 1.00 94.06 88 ASP A C 1
ATOM 691 O O . ASP A 1 88 ? -6.815 5.097 5.579 1.00 94.06 88 ASP A O 1
ATOM 695 N N . THR A 1 89 ? -8.982 5.582 5.341 1.00 92.75 89 THR A N 1
ATOM 696 C CA . THR A 1 89 ? -8.865 6.188 4.010 1.00 92.75 89 THR A CA 1
ATOM 697 C C . THR A 1 89 ? -8.464 7.653 4.097 1.00 92.75 89 THR A C 1
ATOM 699 O O . THR A 1 89 ? -8.622 8.305 5.130 1.00 92.75 89 THR A O 1
ATOM 702 N N . MET A 1 90 ? -8.009 8.216 2.979 1.00 89.38 90 MET A N 1
ATOM 703 C CA . MET A 1 90 ? -7.751 9.654 2.864 1.00 89.38 90 MET A CA 1
ATOM 704 C C . MET A 1 90 ? -9.007 10.512 3.089 1.00 89.38 90 MET A C 1
ATOM 706 O O . MET A 1 90 ? -8.886 11.672 3.477 1.00 89.38 90 MET A O 1
ATOM 710 N N . SER A 1 91 ? -10.205 9.960 2.865 1.00 89.31 91 SER A N 1
ATOM 711 C CA . SER A 1 91 ? -11.488 10.629 3.127 1.00 89.31 91 SER A CA 1
ATOM 712 C C . SER A 1 91 ? -11.979 10.469 4.574 1.00 89.31 91 SER A C 1
ATOM 714 O O . SER A 1 91 ? -13.020 11.023 4.925 1.00 89.31 91 SER A O 1
ATOM 716 N N . GLY A 1 92 ? -11.244 9.734 5.420 1.00 89.44 92 GLY A N 1
ATOM 717 C CA . GLY A 1 92 ? -11.579 9.486 6.826 1.00 89.44 92 GLY A CA 1
ATOM 718 C C . GLY A 1 92 ? -12.551 8.324 7.063 1.00 89.44 92 GLY A C 1
ATOM 719 O O . GLY A 1 92 ? -12.963 8.088 8.195 1.00 89.44 92 GLY A O 1
ATOM 720 N N . GLN A 1 93 ? -12.931 7.590 6.018 1.00 92.56 93 GLN A N 1
ATOM 721 C CA . GLN A 1 93 ? -13.696 6.345 6.135 1.00 92.56 93 GLN A CA 1
ATOM 722 C C . GLN A 1 93 ? -12.784 5.171 6.493 1.00 92.56 93 GLN A C 1
ATOM 724 O O . GLN A 1 93 ? -11.604 5.186 6.147 1.00 92.56 93 GLN A O 1
ATOM 729 N N . LYS A 1 94 ? -13.341 4.123 7.103 1.00 94.00 94 LYS A N 1
ATOM 730 C CA . LYS A 1 94 ? -12.621 2.874 7.371 1.00 94.00 94 LYS A CA 1
ATOM 731 C C . LYS A 1 94 ? -12.887 1.830 6.294 1.00 94.00 94 LYS A C 1
ATOM 733 O O . LYS A 1 94 ? -14.032 1.643 5.886 1.00 94.00 94 LYS A O 1
ATOM 738 N N . LEU A 1 95 ? -11.840 1.130 5.867 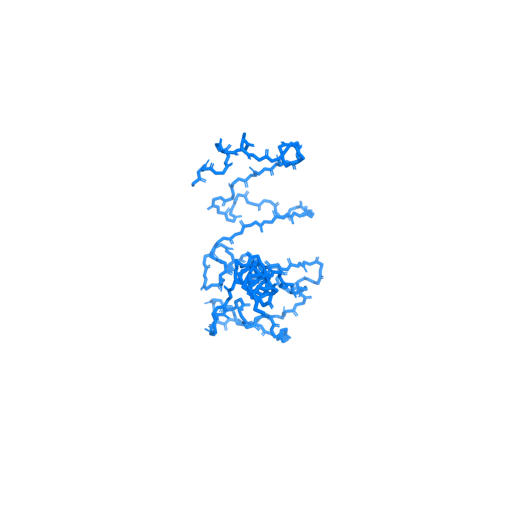1.00 95.38 95 LEU A N 1
ATOM 739 C CA . LEU A 1 95 ? -11.918 -0.000 4.942 1.00 95.38 95 LEU A CA 1
ATOM 740 C C . LEU A 1 95 ? -11.340 -1.256 5.582 1.00 95.38 95 LEU A C 1
ATOM 742 O O . LEU A 1 95 ? -10.314 -1.195 6.249 1.00 95.38 95 LEU A O 1
ATOM 746 N N . GLN A 1 96 ? -11.964 -2.405 5.326 1.00 96.19 96 GLN A N 1
ATOM 747 C CA . GLN A 1 96 ? -11.433 -3.694 5.767 1.00 96.19 96 GLN A CA 1
ATOM 748 C C . GLN A 1 96 ? -10.235 -4.105 4.913 1.00 96.19 96 GLN A C 1
ATOM 750 O O . GLN A 1 96 ? -10.338 -4.156 3.683 1.00 96.19 96 GLN A O 1
ATOM 755 N N . LEU A 1 97 ? -9.134 -4.470 5.564 1.00 96.50 97 LEU A N 1
ATOM 756 C CA . LEU A 1 97 ? -7.960 -5.011 4.893 1.00 96.50 97 LEU A CA 1
ATOM 757 C C . LEU A 1 97 ? -8.127 -6.525 4.722 1.00 96.50 97 LEU A C 1
ATOM 759 O O . LEU A 1 97 ? -8.026 -7.290 5.675 1.00 96.50 97 LEU A O 1
ATOM 763 N N . LYS A 1 98 ? -8.411 -6.967 3.495 1.00 96.12 98 LYS A N 1
ATOM 764 C CA . LYS A 1 98 ? -8.565 -8.394 3.148 1.00 96.12 98 LYS A CA 1
ATOM 765 C C . LYS A 1 98 ? -7.481 -8.910 2.213 1.00 96.12 98 LYS A C 1
ATOM 767 O O . LYS A 1 98 ? -7.303 -10.121 2.104 1.00 96.12 98 LYS A O 1
ATOM 772 N N . MET A 1 99 ? -6.810 -8.010 1.500 1.00 94.94 99 MET A N 1
ATOM 773 C CA . MET A 1 99 ? -5.717 -8.347 0.594 1.00 94.94 99 MET A CA 1
ATOM 774 C C . MET A 1 99 ? -4.478 -8.831 1.363 1.00 94.94 99 MET A C 1
ATOM 776 O O . MET A 1 99 ? -4.242 -8.409 2.492 1.00 94.94 99 MET A O 1
ATOM 780 N N . SER A 1 100 ? -3.645 -9.663 0.736 1.00 94.12 100 SER A N 1
ATOM 781 C CA . SER A 1 100 ? -2.367 -10.068 1.340 1.00 94.12 100 SER A CA 1
ATOM 782 C C . SER A 1 100 ? -1.335 -8.937 1.277 1.00 94.12 100 SER A C 1
ATOM 784 O O . SER A 1 100 ? -1.207 -8.278 0.239 1.00 94.12 100 SER A O 1
ATOM 786 N N . VAL A 1 101 ? -0.569 -8.752 2.355 1.00 93.62 101 VAL A N 1
ATOM 787 C CA . VAL A 1 101 ? 0.516 -7.765 2.446 1.00 93.62 101 VAL A CA 1
ATOM 788 C C . VAL A 1 101 ? 1.851 -8.497 2.526 1.00 93.62 101 VAL A C 1
ATOM 790 O O . VAL A 1 101 ? 2.140 -9.163 3.510 1.00 93.62 101 VAL A O 1
ATOM 793 N N . ASP A 1 102 ? 2.688 -8.351 1.502 1.00 91.19 102 ASP A N 1
ATOM 794 C CA . ASP A 1 102 ? 4.026 -8.940 1.476 1.00 91.19 102 ASP A CA 1
ATOM 795 C C . ASP A 1 102 ? 5.097 -7.850 1.556 1.00 91.19 102 ASP A C 1
ATOM 797 O O . ASP A 1 102 ? 4.988 -6.791 0.932 1.00 91.19 102 ASP A O 1
ATOM 801 N N . TYR A 1 103 ? 6.177 -8.123 2.286 1.00 87.94 103 TYR A N 1
ATOM 802 C CA . TYR A 1 103 ? 7.347 -7.250 2.362 1.00 87.94 103 TYR A CA 1
ATOM 803 C C . TYR A 1 103 ? 8.584 -7.964 1.826 1.00 87.94 103 TYR A C 1
ATOM 805 O O . TYR A 1 103 ? 9.015 -8.982 2.366 1.00 87.94 103 TYR A O 1
ATOM 813 N N . ILE A 1 104 ? 9.194 -7.394 0.787 1.00 83.75 104 ILE A N 1
ATOM 814 C CA . ILE A 1 104 ? 10.484 -7.844 0.263 1.00 83.75 104 ILE A CA 1
ATOM 815 C C . ILE A 1 104 ? 11.442 -6.659 0.301 1.00 83.75 104 ILE A C 1
ATOM 817 O O . ILE A 1 104 ? 11.303 -5.694 -0.447 1.00 83.75 104 ILE A O 1
ATOM 821 N N . SER A 1 105 ? 12.453 -6.738 1.166 1.00 76.69 105 SER A N 1
ATOM 822 C CA . SER A 1 105 ? 13.486 -5.708 1.239 1.00 76.69 105 SER A CA 1
ATOM 823 C C . SER A 1 105 ? 14.435 -5.805 0.046 1.00 76.69 105 SER A C 1
ATOM 825 O O . SER A 1 105 ? 15.363 -6.612 0.059 1.00 76.69 105 SER A O 1
ATOM 827 N N . PHE A 1 106 ? 14.293 -4.892 -0.915 1.00 67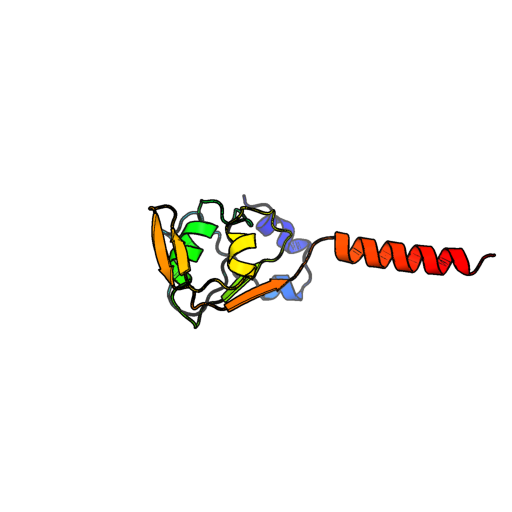.44 106 PHE A N 1
ATOM 828 C CA . PHE A 1 106 ? 15.331 -4.616 -1.917 1.00 67.44 106 PHE A CA 1
ATOM 829 C C . PHE A 1 106 ? 16.335 -3.546 -1.458 1.00 67.44 106 PHE A C 1
ATOM 831 O O . PHE A 1 106 ? 17.131 -3.044 -2.251 1.00 67.44 106 PHE A O 1
ATOM 838 N N . SER A 1 107 ? 16.306 -3.167 -0.175 1.00 57.31 107 SER A N 1
ATOM 839 C CA . SER A 1 107 ? 17.231 -2.171 0.360 1.00 57.31 107 SER A CA 1
ATOM 840 C C . SER A 1 107 ? 18.672 -2.696 0.357 1.00 57.31 107 SER A C 1
ATOM 842 O O . SER A 1 107 ? 18.958 -3.813 0.799 1.00 57.31 107 SER A O 1
ATOM 844 N N . SER A 1 108 ? 19.604 -1.859 -0.102 1.00 53.66 108 SER A N 1
ATOM 845 C CA . SER A 1 108 ? 21.040 -2.147 -0.098 1.00 53.66 108 SER A CA 1
ATOM 846 C C . SER A 1 108 ? 21.592 -2.406 1.303 1.00 53.66 108 SER A C 1
ATOM 848 O O . SER A 1 108 ? 22.670 -2.965 1.402 1.00 53.66 108 SER A O 1
ATOM 850 N N . LEU A 1 109 ? 20.877 -2.068 2.383 1.00 51.84 109 LEU A N 1
ATOM 851 C CA . LEU A 1 109 ? 21.278 -2.335 3.770 1.00 51.84 109 LEU A CA 1
ATOM 852 C C . LEU A 1 109 ? 21.385 -3.833 4.092 1.00 51.84 109 LEU A C 1
ATOM 854 O O . LEU A 1 109 ? 22.303 -4.230 4.808 1.00 51.84 109 LEU A O 1
ATOM 858 N N . ALA A 1 110 ? 20.512 -4.676 3.531 1.00 50.19 110 ALA A N 1
ATOM 859 C CA . ALA A 1 110 ? 20.646 -6.132 3.649 1.00 50.19 110 ALA A CA 1
ATOM 860 C C . ALA A 1 110 ? 21.877 -6.646 2.876 1.00 50.19 110 ALA A C 1
ATOM 862 O O . ALA A 1 110 ? 22.573 -7.556 3.320 1.00 50.19 110 ALA A O 1
ATOM 863 N N . MET A 1 111 ? 22.195 -6.004 1.749 1.00 49.66 111 MET A N 1
ATOM 864 C CA . MET A 1 111 ? 23.411 -6.275 0.981 1.00 49.66 111 MET A CA 1
ATOM 865 C C . MET A 1 111 ? 24.662 -5.730 1.693 1.00 49.66 111 MET A C 1
ATOM 867 O O . MET A 1 111 ? 25.713 -6.355 1.665 1.00 49.66 111 MET A O 1
ATOM 871 N N . GLN A 1 112 ? 24.547 -4.612 2.405 1.00 51.94 112 GLN A N 1
ATOM 872 C CA . GLN A 1 112 ? 25.630 -3.930 3.109 1.00 51.94 112 GLN A CA 1
ATOM 873 C C . GLN A 1 112 ? 25.990 -4.637 4.417 1.00 51.94 112 GLN A C 1
ATOM 875 O O . GLN A 1 112 ? 27.165 -4.710 4.761 1.00 51.94 112 GLN A O 1
ATOM 880 N N . SER A 1 113 ? 25.019 -5.227 5.123 1.00 57.22 113 SER A N 1
ATOM 881 C CA . SER A 1 113 ? 25.293 -6.097 6.273 1.00 57.22 113 SER A CA 1
ATOM 882 C C . SER A 1 113 ? 25.969 -7.405 5.849 1.00 57.22 113 SER A C 1
ATOM 884 O O . SER A 1 113 ? 26.910 -7.837 6.515 1.00 57.22 113 SER A O 1
ATOM 886 N N . TRP A 1 114 ? 25.564 -7.993 4.716 1.00 55.06 114 TRP A N 1
ATOM 887 C CA . TRP A 1 114 ? 26.234 -9.152 4.122 1.00 55.06 114 TRP A CA 1
ATOM 888 C C . TRP A 1 114 ? 27.667 -8.818 3.676 1.00 55.06 114 TRP A C 1
ATOM 890 O O . TRP A 1 114 ? 28.599 -9.505 4.085 1.00 55.06 114 TRP A O 1
ATOM 900 N N . VAL A 1 115 ? 27.873 -7.712 2.949 1.00 61.16 115 VAL A N 1
ATOM 901 C CA . VAL A 1 115 ? 29.211 -7.232 2.553 1.00 61.16 115 VAL A CA 1
ATOM 902 C C . VAL A 1 115 ? 30.080 -6.939 3.778 1.00 61.16 115 VAL A C 1
ATOM 904 O O . VAL A 1 115 ? 31.227 -7.367 3.822 1.00 61.16 115 VAL A O 1
ATOM 907 N N . ASN A 1 116 ? 29.547 -6.277 4.808 1.00 62.25 116 ASN A N 1
ATOM 908 C CA . ASN A 1 116 ? 30.293 -6.003 6.040 1.00 62.25 116 ASN A CA 1
ATOM 909 C C . ASN A 1 116 ? 30.651 -7.284 6.805 1.00 62.25 116 ASN A C 1
ATOM 911 O O . ASN A 1 116 ? 31.727 -7.366 7.396 1.00 62.25 116 ASN A O 1
ATOM 915 N N . ARG A 1 117 ? 29.766 -8.286 6.807 1.00 64.00 117 ARG A N 1
ATOM 916 C CA . ARG A 1 117 ? 30.028 -9.598 7.409 1.00 64.00 117 ARG A CA 1
ATOM 917 C C . ARG A 1 117 ? 31.129 -10.341 6.656 1.00 64.00 117 ARG A C 1
ATOM 919 O O . ARG A 1 117 ? 32.013 -10.899 7.302 1.00 64.00 117 ARG A O 1
ATOM 926 N N . GLU A 1 118 ? 31.101 -10.315 5.329 1.00 65.81 118 GLU A N 1
ATOM 927 C CA . GLU A 1 118 ? 32.104 -10.982 4.497 1.00 65.81 118 GLU A CA 1
ATOM 928 C C . GLU A 1 118 ? 33.461 -10.267 4.559 1.00 65.81 118 GLU A C 1
ATOM 930 O O . GLU A 1 118 ? 34.493 -10.905 4.752 1.00 65.81 118 GLU A O 1
ATOM 935 N N . TYR A 1 119 ? 33.460 -8.933 4.551 1.00 63.94 119 TYR A N 1
ATOM 936 C CA . TYR A 1 119 ? 34.656 -8.115 4.753 1.00 63.94 119 TYR A CA 1
ATOM 937 C C . TYR A 1 119 ? 35.314 -8.372 6.121 1.00 63.94 119 TYR A C 1
ATOM 939 O O . TYR A 1 119 ? 36.529 -8.542 6.210 1.00 63.94 119 TYR A O 1
ATOM 947 N N . ARG A 1 120 ? 34.521 -8.484 7.200 1.00 62.66 120 ARG A N 1
ATOM 948 C CA . ARG A 1 120 ? 35.035 -8.845 8.536 1.00 62.66 120 ARG A CA 1
ATOM 949 C C . ARG A 1 120 ? 35.571 -10.276 8.603 1.00 62.66 120 ARG A C 1
ATOM 951 O O . ARG A 1 120 ? 36.571 -10.498 9.279 1.00 62.66 120 ARG A O 1
ATOM 958 N N . ARG A 1 121 ? 34.945 -11.237 7.910 1.00 65.00 121 ARG A N 1
ATOM 959 C CA . ARG A 1 121 ? 35.477 -12.609 7.806 1.00 65.00 121 ARG A CA 1
ATOM 960 C C . ARG A 1 121 ? 36.817 -1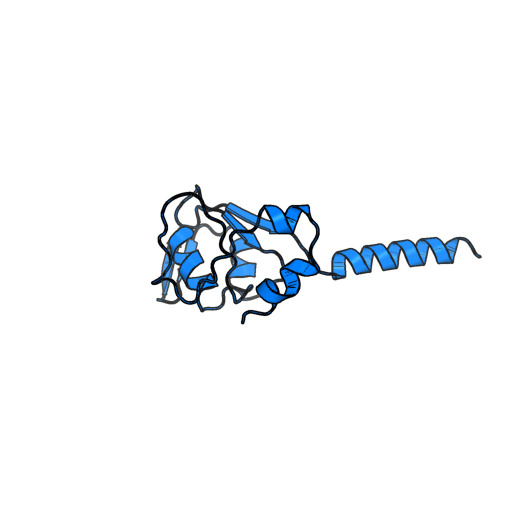2.635 7.070 1.00 65.00 121 ARG A C 1
ATOM 962 O O . ARG A 1 121 ? 37.720 -13.312 7.542 1.00 65.00 121 ARG A O 1
ATOM 969 N N . GLY A 1 122 ? 36.959 -11.867 5.988 1.00 64.69 122 GLY A N 1
ATOM 970 C CA . GLY A 1 122 ? 38.206 -11.780 5.218 1.00 64.69 122 GLY A CA 1
ATOM 971 C C . GLY A 1 122 ? 39.362 -11.094 5.957 1.00 64.69 122 GLY A C 1
ATOM 972 O O . GLY A 1 122 ? 40.515 -11.477 5.785 1.00 64.69 122 GLY A O 1
ATOM 973 N N . LEU A 1 123 ? 39.075 -10.118 6.825 1.00 58.88 123 LEU A N 1
ATOM 974 C CA . LEU A 1 123 ? 40.097 -9.459 7.650 1.00 58.88 123 LEU A CA 1
ATOM 975 C C . LEU A 1 123 ? 40.580 -10.315 8.830 1.00 58.88 123 LEU A C 1
ATOM 977 O O . LEU A 1 123 ? 41.722 -10.177 9.254 1.00 58.88 123 LEU A O 1
ATOM 981 N N . SER A 1 124 ? 39.737 -11.210 9.355 1.00 57.03 124 SER A N 1
ATOM 982 C CA . SER A 1 124 ? 40.095 -12.062 10.497 1.00 57.03 124 SER A CA 1
ATOM 983 C C . SER A 1 124 ? 41.001 -13.243 10.130 1.00 57.03 124 SER A C 1
ATOM 985 O O . SER A 1 124 ? 41.518 -13.893 11.028 1.00 57.03 124 SER A O 1
ATOM 987 N N . THR A 1 125 ? 41.184 -13.540 8.841 1.00 55.75 125 THR A N 1
ATOM 988 C CA . THR A 1 125 ? 42.069 -14.610 8.345 1.00 55.75 125 THR A CA 1
ATOM 989 C C . THR A 1 125 ? 43.512 -14.155 8.088 1.00 55.75 125 THR A C 1
ATOM 991 O O . THR A 1 125 ? 44.317 -14.943 7.597 1.00 55.75 125 THR A O 1
ATOM 994 N N . HIS A 1 126 ? 43.850 -12.901 8.409 1.00 54.75 126 HIS A N 1
ATOM 995 C CA . HIS A 1 126 ? 45.193 -12.326 8.239 1.00 54.75 126 HIS A CA 1
ATOM 996 C C . HIS A 1 126 ? 45.825 -11.793 9.543 1.00 54.75 126 HIS A C 1
ATOM 998 O O . HIS A 1 126 ? 46.756 -10.990 9.487 1.00 54.75 126 HIS A O 1
ATOM 1004 N N . LEU A 1 127 ? 45.360 -12.267 10.703 1.00 46.09 127 LEU A N 1
ATOM 1005 C CA . LEU A 1 127 ? 46.037 -12.179 12.005 1.00 46.09 127 LEU A CA 1
ATOM 1006 C C . LEU A 1 127 ? 46.192 -13.592 12.573 1.00 46.09 127 LEU A C 1
ATOM 1008 O O . LEU A 1 127 ? 47.232 -13.840 13.216 1.00 46.09 127 LEU A O 1
#

Mean predicted aligned error: 12.14 Å

Foldseek 3Di:
DCVVVVCLVVDDPVCVVPDPDDDDPDPVPDDPPDDDDDDDDDLLLPDDPVVVVCQVPQQDQVAEDERAEDYDPPTPLVVCVVVDQWDAHPVRDIDGGNYHYHYHYPDCVVVVVVVVVVVVVVVVVPD

Organism: NCBI:txid861788

Radius of gyration: 18.93 Å; Cα contacts (8 Å, |Δi|>4): 126; chains: 1; bounding box: 60×25×36 Å

Secondary structure (DSSP, 8-state):
--HHHHGGGGS-HHHHHH------SSGGG----SS-----S-TT-SSHHHHHHHHHHTT-TT-EEEE-S---TTSHHHHHTT--SEEE-TTS-EEE--SEEEE----HHHHHHHHHHHHHHHHGGG-

Nearest PDB structures (foldseek):
  6m8q-assembly1_A  TM=8.345E-01  e=6.443E-14  Homo sapiens
  6v4x-assembly1_H  TM=8.352E-01  e=8.426E-14  Homo sapiens
  8t1r-assembly1_A  TM=9.772E-01  e=2.579E-12  Homo sapiens
  2i7t-assembly1_A  TM=8.444E-01  e=1.613E-12  Homo sapiens
  2i7v-assembly1_A  TM=8.641E-01  e=2.412E-12  Homo sapiens